Protein AF-A0A368EWI9-F1 (afdb_monomer_lite)

Radius of gyration: 14.44 Å; chains: 1; bounding box: 34×29×34 Å

Organism: Ancylostoma caninum (NCBI:txid29170)

Structure (mmCIF, N/CA/C/O backbone):
data_AF-A0A368EWI9-F1
#
_entry.id   AF-A0A368EWI9-F1
#
loop_
_atom_site.group_PDB
_atom_site.id
_atom_site.type_symbol
_atom_sit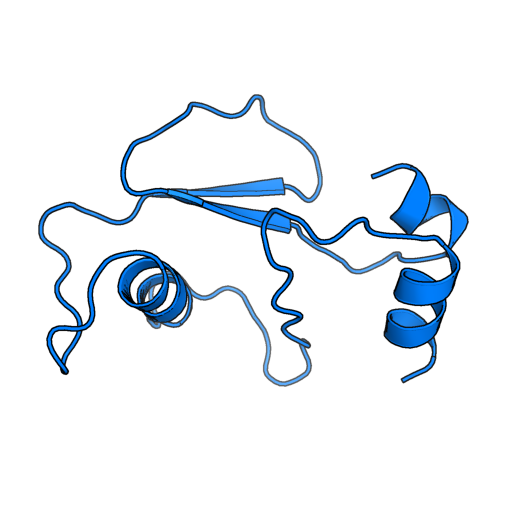e.label_atom_id
_atom_site.label_alt_id
_atom_site.label_comp_id
_atom_site.label_asym_id
_atom_site.label_entity_id
_atom_site.label_seq_id
_atom_site.pdbx_PDB_ins_code
_atom_site.Cartn_x
_atom_site.Cartn_y
_atom_site.Cartn_z
_atom_site.occupancy
_atom_site.B_iso_or_equiv
_atom_site.auth_seq_id
_atom_site.auth_comp_id
_atom_site.auth_asym_id
_atom_site.auth_atom_id
_atom_site.pdbx_PDB_model_num
ATOM 1 N N . MET A 1 1 ? 8.263 5.807 -9.507 1.00 75.38 1 MET A N 1
ATOM 2 C CA . MET A 1 1 ? 7.915 4.774 -10.510 1.00 75.38 1 MET A CA 1
ATOM 3 C C . MET A 1 1 ? 9.061 4.382 -11.439 1.00 75.38 1 MET A C 1
ATOM 5 O O . MET A 1 1 ? 9.142 3.201 -11.734 1.00 75.38 1 MET A O 1
ATOM 9 N N . LYS A 1 2 ? 9.946 5.299 -11.878 1.00 81.69 2 LYS A N 1
ATOM 10 C CA . LYS A 1 2 ? 11.069 4.976 -12.786 1.00 81.69 2 LYS A CA 1
ATOM 11 C C . LYS A 1 2 ? 11.856 3.721 -12.366 1.00 81.69 2 LYS A C 1
ATOM 13 O O . LYS A 1 2 ? 11.986 2.815 -13.168 1.00 81.69 2 LYS A O 1
ATOM 18 N N . THR A 1 3 ? 12.258 3.620 -11.097 1.00 81.88 3 THR A N 1
ATOM 19 C CA . THR A 1 3 ? 12.988 2.454 -10.567 1.00 81.88 3 THR A CA 1
ATOM 20 C C . THR A 1 3 ? 12.260 1.119 -10.761 1.00 81.88 3 THR A C 1
ATOM 22 O O . THR A 1 3 ? 12.906 0.135 -11.088 1.00 81.88 3 THR A O 1
ATOM 25 N N . CYS A 1 4 ? 10.932 1.071 -10.599 1.00 82.75 4 CYS A N 1
ATOM 26 C CA . CYS A 1 4 ? 10.155 -0.158 -10.796 1.00 82.75 4 CYS A CA 1
ATOM 27 C C . CYS A 1 4 ? 10.137 -0.572 -12.272 1.00 82.75 4 CYS A C 1
ATOM 29 O O . CYS A 1 4 ? 10.334 -1.741 -12.588 1.00 82.75 4 CYS A O 1
ATOM 31 N N . TYR A 1 5 ? 9.938 0.398 -13.172 1.00 84.00 5 TYR A N 1
ATOM 32 C CA . TYR A 1 5 ? 9.936 0.156 -14.616 1.00 84.00 5 TYR A CA 1
ATOM 33 C C . TYR A 1 5 ? 11.320 -0.241 -15.133 1.00 84.00 5 TYR A C 1
ATOM 35 O O . TYR A 1 5 ? 11.428 -1.192 -15.899 1.00 84.00 5 TYR A O 1
ATOM 43 N N . ASP A 1 6 ? 12.376 0.423 -14.659 1.00 84.75 6 ASP A N 1
ATOM 44 C CA . ASP A 1 6 ? 13.764 0.095 -15.001 1.00 84.75 6 ASP A CA 1
ATOM 45 C C . ASP A 1 6 ? 14.149 -1.324 -14.525 1.00 84.75 6 ASP A C 1
ATOM 47 O O . ASP A 1 6 ? 15.056 -1.943 -15.078 1.00 84.75 6 ASP A O 1
ATOM 51 N N . SER A 1 7 ? 13.444 -1.855 -13.521 1.00 80.69 7 SER A N 1
ATOM 52 C CA . SER A 1 7 ? 13.586 -3.230 -13.027 1.00 80.69 7 SER A CA 1
ATOM 53 C C . SER A 1 7 ? 12.661 -4.250 -13.699 1.00 80.69 7 SER A C 1
ATOM 55 O O . SER A 1 7 ? 12.668 -5.410 -13.299 1.00 80.69 7 SER A O 1
ATOM 57 N N . GLY A 1 8 ? 11.846 -3.846 -14.679 1.00 81.88 8 GLY A N 1
ATOM 58 C CA . GLY A 1 8 ? 10.913 -4.742 -15.370 1.00 81.88 8 GLY A CA 1
ATOM 59 C C . GLY A 1 8 ? 9.653 -5.105 -14.574 1.00 81.88 8 GLY A C 1
ATOM 60 O O . GLY A 1 8 ? 8.983 -6.076 -14.907 1.00 81.88 8 GLY A O 1
ATOM 61 N N . MET A 1 9 ? 9.300 -4.352 -13.524 1.00 83.88 9 MET A N 1
ATOM 62 C CA . MET A 1 9 ? 8.040 -4.576 -12.807 1.00 83.88 9 MET A CA 1
ATOM 63 C C . MET A 1 9 ? 6.853 -4.114 -13.662 1.00 83.88 9 MET A C 1
ATOM 65 O O . MET A 1 9 ? 6.663 -2.915 -13.874 1.00 83.88 9 MET A O 1
ATOM 69 N N . GLU A 1 10 ? 6.016 -5.052 -14.101 1.00 82.81 10 GLU A N 1
ATOM 70 C CA . GLU A 1 10 ? 4.842 -4.755 -14.938 1.00 82.81 10 GLU A CA 1
ATOM 71 C C . GLU A 1 10 ? 3.508 -4.853 -14.187 1.00 82.81 10 GLU A C 1
ATOM 73 O O . GLU A 1 10 ? 2.542 -4.201 -14.575 1.00 82.81 10 GLU A O 1
ATOM 78 N N . ASN A 1 11 ? 3.437 -5.593 -13.078 1.00 85.56 11 ASN A N 1
ATOM 79 C CA . ASN A 1 11 ? 2.202 -5.830 -12.318 1.00 85.56 11 ASN A CA 1
ATOM 80 C C . ASN A 1 11 ? 2.352 -5.368 -10.866 1.00 85.56 11 ASN A C 1
ATOM 82 O O . ASN A 1 11 ? 2.433 -6.170 -9.948 1.00 85.56 11 ASN A O 1
ATOM 86 N N . PHE A 1 12 ? 2.420 -4.050 -10.668 1.00 87.62 12 PHE A N 1
ATOM 87 C CA . PHE A 1 12 ? 2.454 -3.441 -9.336 1.00 87.62 12 PHE A CA 1
ATOM 88 C C . PHE A 1 12 ? 1.442 -2.301 -9.201 1.00 87.62 12 PHE A C 1
ATOM 90 O O . PHE A 1 12 ? 1.074 -1.658 -10.197 1.00 87.62 12 PHE A O 1
ATOM 97 N N . ILE A 1 13 ? 1.052 -2.028 -7.955 1.00 89.56 13 ILE A N 1
ATOM 98 C CA . ILE A 1 13 ? 0.286 -0.859 -7.528 1.00 89.56 13 ILE A CA 1
ATOM 99 C C . ILE A 1 13 ? 0.876 -0.317 -6.221 1.00 89.56 13 ILE A C 1
ATOM 101 O O . ILE A 1 13 ? 1.346 -1.076 -5.379 1.00 89.56 13 ILE A O 1
ATOM 105 N N . PHE A 1 14 ? 0.872 1.003 -6.064 1.00 88.75 14 PHE A N 1
ATOM 106 C CA . PHE A 1 14 ? 1.190 1.673 -4.811 1.00 88.75 14 PHE A CA 1
ATOM 107 C C . PHE A 1 14 ? -0.099 2.126 -4.139 1.00 88.75 14 PHE A C 1
ATOM 109 O O . PHE A 1 14 ? -0.841 2.935 -4.698 1.00 88.75 14 PHE A O 1
ATOM 116 N N . GLU A 1 15 ? -0.340 1.647 -2.926 1.00 89.25 15 GLU A N 1
ATOM 117 C CA . GLU A 1 15 ? -1.444 2.118 -2.097 1.00 89.25 15 GLU A CA 1
ATOM 118 C C . GLU A 1 15 ? -0.922 3.083 -1.036 1.00 89.25 15 GLU A C 1
ATOM 120 O O . GLU A 1 15 ? -0.075 2.742 -0.210 1.00 89.25 15 GLU A O 1
ATOM 125 N N . VAL A 1 16 ? -1.420 4.316 -1.077 1.00 89.81 16 VAL A N 1
ATOM 126 C CA . VAL A 1 16 ? -1.093 5.363 -0.112 1.00 89.81 16 VAL A CA 1
ATOM 127 C C . VAL A 1 16 ? -2.256 5.484 0.856 1.00 89.81 16 VAL A C 1
ATOM 129 O O . VAL A 1 16 ? -3.323 5.987 0.507 1.00 89.81 16 VAL A O 1
ATOM 132 N N . VAL A 1 17 ? -2.043 4.993 2.072 1.00 90.75 17 VAL A N 1
ATOM 133 C CA . VAL A 1 17 ? -3.088 4.861 3.087 1.00 90.75 17 VAL A CA 1
ATOM 134 C C . VAL A 1 17 ? -2.962 5.989 4.097 1.00 90.75 17 VAL A C 1
ATOM 136 O O . VAL A 1 17 ? -1.926 6.131 4.749 1.00 90.75 17 VAL A O 1
ATOM 139 N N . THR A 1 18 ? -4.004 6.801 4.242 1.00 91.19 18 THR A N 1
ATOM 140 C CA . THR A 1 18 ? -3.956 8.027 5.047 1.00 91.19 18 THR A CA 1
ATOM 141 C C . THR A 1 18 ? -5.192 8.190 5.923 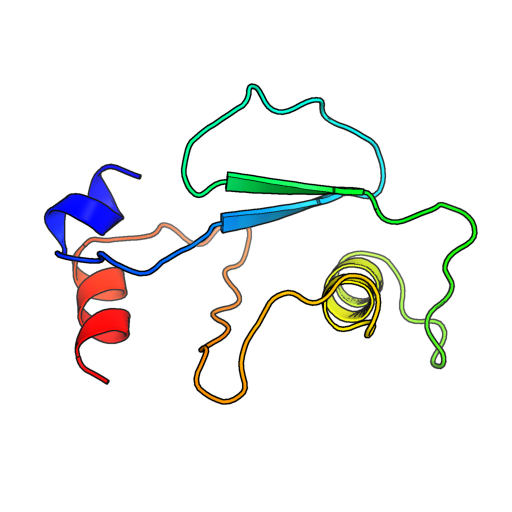1.00 91.19 18 THR A C 1
ATOM 143 O O . THR A 1 18 ? -6.285 7.747 5.592 1.00 91.19 18 THR A O 1
ATOM 146 N N . ASP A 1 19 ? -5.053 8.881 7.054 1.00 89.62 19 ASP A N 1
ATOM 147 C CA . ASP A 1 19 ? -6.202 9.232 7.906 1.00 89.62 19 ASP A CA 1
ATOM 148 C C . ASP A 1 19 ? -7.018 10.411 7.361 1.00 89.62 19 ASP A C 1
ATOM 150 O O . ASP A 1 19 ? -8.161 10.637 7.759 1.00 89.62 19 ASP A O 1
ATOM 154 N N . LYS A 1 20 ? -6.409 11.203 6.478 1.00 90.06 20 LYS A N 1
ATOM 155 C CA . LYS A 1 20 ? -7.013 12.368 5.839 1.00 90.06 20 LYS A CA 1
ATOM 156 C C . LYS A 1 20 ? -6.697 12.327 4.358 1.00 90.06 20 LYS A C 1
ATOM 158 O O . LYS A 1 20 ? -5.567 12.009 3.991 1.00 90.06 20 LYS A O 1
ATOM 163 N N . ALA A 1 21 ? -7.675 12.708 3.544 1.00 92.25 21 ALA A N 1
ATOM 164 C CA . ALA A 1 21 ? -7.458 12.876 2.120 1.00 92.25 21 ALA A CA 1
ATOM 165 C C . ALA A 1 21 ? -6.319 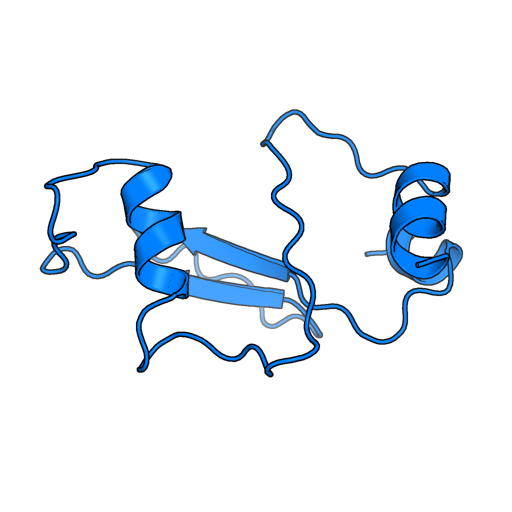13.880 1.886 1.00 92.25 21 ALA A C 1
ATOM 167 O O . ALA A 1 21 ? -6.339 14.995 2.414 1.00 92.25 21 ALA A O 1
ATOM 168 N N . ILE A 1 22 ? -5.323 13.454 1.124 1.00 92.69 22 ILE A N 1
ATOM 169 C CA . ILE A 1 22 ? -4.213 14.271 0.637 1.00 92.69 22 ILE A CA 1
ATOM 170 C C . ILE A 1 22 ? -4.431 14.686 -0.822 1.00 92.69 22 ILE A C 1
ATOM 172 O O . ILE A 1 22 ? -3.686 15.524 -1.323 1.00 92.69 22 ILE A O 1
ATOM 176 N N . HIS A 1 23 ? -5.476 14.151 -1.469 1.00 92.25 23 HIS A N 1
ATOM 177 C CA . HIS A 1 23 ? -5.893 14.492 -2.827 1.00 92.25 23 HIS A CA 1
ATOM 178 C C . HIS A 1 23 ? -4.764 14.281 -3.833 1.00 92.25 23 HIS A C 1
ATOM 180 O O . HIS A 1 23 ? -4.374 15.201 -4.559 1.00 92.25 23 HIS A O 1
ATOM 186 N N . LEU A 1 24 ? -4.224 13.058 -3.861 1.00 88.62 24 LEU A N 1
ATOM 187 C CA . LEU A 1 24 ? -3.192 12.719 -4.831 1.00 88.62 24 LEU A CA 1
ATOM 188 C C . LEU A 1 24 ? -3.724 12.955 -6.251 1.00 88.62 24 LEU A C 1
ATOM 190 O O . LEU A 1 24 ? -4.846 12.545 -6.568 1.00 88.62 24 LEU A O 1
ATOM 194 N N . PRO A 1 25 ? -2.938 13.603 -7.132 1.00 89.81 25 PRO A N 1
ATOM 195 C CA . PRO A 1 25 ? -3.319 13.708 -8.528 1.00 89.81 25 PRO A CA 1
ATOM 196 C C . PRO A 1 25 ? -3.472 12.292 -9.103 1.00 89.81 25 PRO A C 1
ATOM 198 O O . PRO A 1 25 ? -2.658 11.424 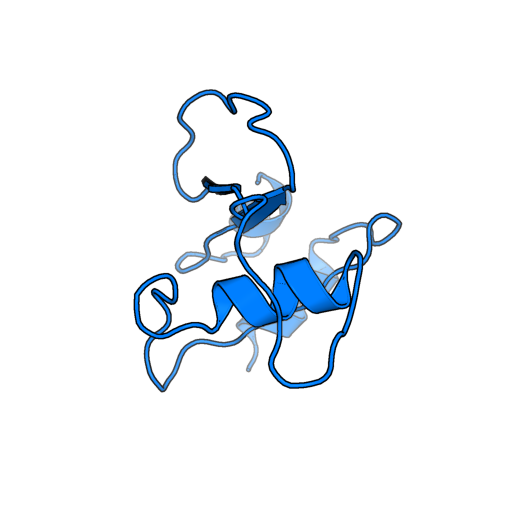-8.773 1.00 89.81 25 PRO A O 1
ATOM 201 N N . PRO A 1 26 ? -4.473 12.041 -9.965 1.00 85.88 26 PRO A N 1
ATOM 202 C CA . PRO A 1 26 ? -4.660 10.732 -10.571 1.00 85.88 26 PRO A CA 1
ATOM 203 C C . PRO A 1 26 ? -3.380 10.278 -11.273 1.00 85.88 26 PRO A C 1
ATOM 205 O O . PRO A 1 26 ? -2.890 10.940 -12.190 1.00 85.88 26 PRO A O 1
ATOM 208 N N . GLN A 1 27 ? -2.830 9.154 -10.825 1.00 87.44 27 GLN A N 1
ATOM 209 C CA . GLN A 1 27 ? -1.633 8.556 -11.397 1.00 87.44 27 GLN A CA 1
ATOM 210 C C . GLN A 1 27 ? -1.893 7.077 -11.682 1.00 87.44 27 GLN A C 1
ATOM 212 O O . GLN A 1 27 ? -2.500 6.390 -10.857 1.00 87.44 27 GLN A O 1
ATOM 217 N N . PRO A 1 28 ? -1.426 6.551 -12.827 1.00 84.19 28 PRO A N 1
ATOM 218 C CA . PRO A 1 28 ? -1.487 5.121 -13.086 1.00 84.19 28 PRO A CA 1
ATOM 219 C C . PRO A 1 28 ? -0.767 4.361 -11.971 1.00 84.19 28 PRO A C 1
ATOM 221 O O . PRO A 1 28 ? 0.336 4.746 -11.589 1.00 84.19 28 PRO A O 1
ATOM 224 N N . ARG A 1 29 ? -1.366 3.271 -11.480 1.00 87.81 29 ARG A N 1
ATOM 225 C CA . ARG A 1 29 ? -0.770 2.389 -10.456 1.00 87.81 29 ARG A CA 1
ATOM 226 C C . ARG A 1 29 ? -0.520 3.056 -9.099 1.00 87.81 29 ARG A C 1
ATOM 228 O O . ARG A 1 29 ? 0.284 2.548 -8.324 1.00 87.81 29 ARG A O 1
ATOM 235 N N . VAL A 1 3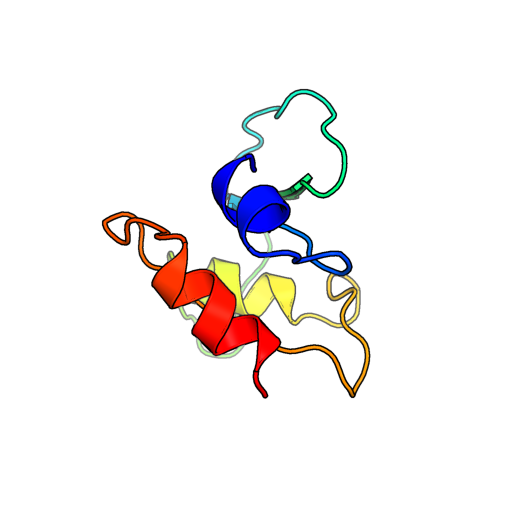0 ? -1.204 4.158 -8.796 1.00 91.19 30 VAL A N 1
ATOM 236 C CA . VAL A 1 30 ? -1.234 4.748 -7.452 1.00 91.19 30 VAL A CA 1
ATOM 237 C C . VAL A 1 30 ? -2.686 4.894 -7.023 1.00 91.19 30 VAL A C 1
ATOM 239 O O . VAL A 1 30 ? -3.499 5.456 -7.755 1.00 91.19 30 VAL A O 1
ATOM 242 N N . ARG A 1 31 ? -3.013 4.392 -5.835 1.00 90.81 31 ARG A N 1
ATOM 243 C CA . ARG A 1 31 ? -4.340 4.489 -5.227 1.00 90.81 31 ARG A CA 1
ATOM 244 C C . ARG A 1 31 ? -4.216 5.157 -3.866 1.00 90.81 31 ARG A C 1
ATOM 246 O O . ARG A 1 31 ? -3.386 4.766 -3.054 1.00 90.81 31 ARG A O 1
ATOM 253 N N . GLU A 1 32 ? -5.056 6.151 -3.618 1.00 92.19 32 GLU A N 1
ATOM 254 C CA . GLU A 1 32 ? -5.215 6.750 -2.293 1.00 92.19 32 GLU A CA 1
ATOM 255 C C . GLU A 1 32 ? -6.327 6.012 -1.534 1.00 92.19 32 GLU A C 1
ATOM 257 O O . GLU A 1 32 ? -7.431 5.846 -2.057 1.00 92.19 32 GLU A O 1
ATOM 262 N N . VAL A 1 33 ? -6.045 5.576 -0.306 1.00 92.88 33 VAL A N 1
ATOM 263 C CA . VAL A 1 33 ? -7.010 4.916 0.584 1.00 92.88 33 VAL A CA 1
ATOM 264 C C . VAL A 1 33 ? -7.140 5.742 1.856 1.00 92.88 33 VAL A C 1
ATOM 266 O O . VAL A 1 33 ? -6.227 5.795 2.677 1.00 92.88 33 VAL A O 1
ATOM 269 N N . VAL A 1 34 ? -8.292 6.386 2.035 1.00 94.44 34 VAL A N 1
ATOM 270 C CA . VAL A 1 34 ? -8.555 7.210 3.220 1.00 94.44 34 VAL A CA 1
ATOM 271 C C . VAL A 1 34 ? -9.256 6.374 4.281 1.00 94.44 34 VAL A C 1
ATOM 273 O O . VAL A 1 34 ? -10.350 5.862 4.048 1.00 94.44 34 VAL A O 1
ATOM 276 N N . VAL A 1 35 ? -8.648 6.261 5.459 1.00 94.19 35 VAL A N 1
ATOM 277 C CA . VAL A 1 35 ? -9.187 5.493 6.582 1.00 94.19 35 VAL A CA 1
ATOM 278 C C . VAL A 1 35 ? -10.250 6.321 7.315 1.00 94.19 35 VAL A C 1
ATOM 280 O O . VAL A 1 35 ? -9.910 7.319 7.961 1.00 94.19 35 VAL A O 1
ATOM 283 N N . PRO A 1 36 ? -11.532 5.910 7.313 1.00 94.38 36 PRO A N 1
ATOM 284 C CA . PRO A 1 36 ? -12.607 6.669 7.935 1.00 94.38 36 PRO A CA 1
ATOM 285 C C . PRO A 1 36 ? -12.355 6.892 9.423 1.00 94.38 36 PRO A C 1
ATOM 287 O O . PRO A 1 36 ? -11.981 5.973 10.154 1.00 94.38 36 PRO A O 1
ATOM 290 N N . THR A 1 37 ? -12.630 8.094 9.923 1.00 92.12 37 THR A N 1
ATOM 291 C CA . THR A 1 37 ? -12.476 8.419 11.353 1.00 92.12 37 THR A CA 1
ATOM 292 C C . THR A 1 37 ? -13.357 7.556 12.260 1.00 92.12 37 THR A C 1
ATOM 294 O O . THR A 1 37 ? -13.027 7.374 13.435 1.00 92.12 37 THR A O 1
ATOM 297 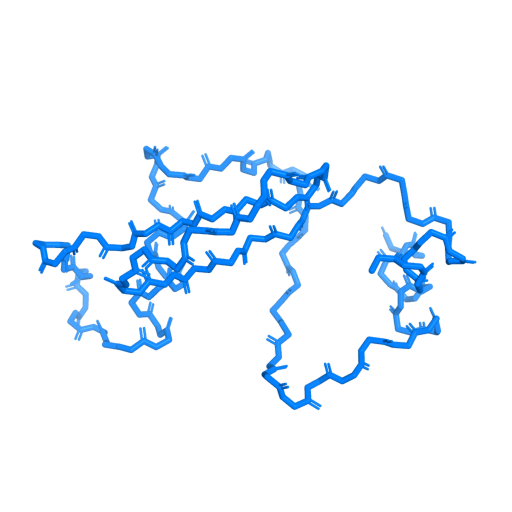N N . SER A 1 38 ? -14.439 6.986 11.724 1.00 93.19 38 SER A N 1
ATOM 298 C CA . SER A 1 38 ? -15.315 6.014 12.386 1.00 93.19 38 SER A CA 1
ATOM 299 C C . SER A 1 38 ? -14.717 4.606 12.478 1.00 93.19 38 SER A C 1
ATOM 301 O O . SER A 1 38 ? -15.082 3.860 13.384 1.00 93.19 38 SER A O 1
ATOM 303 N N . TYR A 1 39 ? -13.775 4.243 11.603 1.00 93.44 39 TYR A N 1
ATOM 304 C CA . TYR A 1 39 ? -13.198 2.902 11.565 1.00 93.44 39 TYR A CA 1
ATOM 305 C C . TYR A 1 39 ? -12.373 2.605 12.825 1.00 93.44 39 TYR A C 1
ATOM 307 O O . TYR A 1 39 ? -11.530 3.406 13.265 1.00 93.44 39 TYR A O 1
ATOM 315 N N . ARG A 1 40 ? -12.616 1.430 13.410 1.00 93.00 40 ARG A N 1
ATOM 316 C CA . ARG A 1 40 ? -11.917 0.896 14.580 1.00 93.00 40 ARG A CA 1
ATOM 317 C C . ARG A 1 40 ? -11.524 -0.544 14.294 1.00 93.00 40 ARG A C 1
ATOM 319 O O . ARG A 1 40 ? -12.363 -1.352 13.913 1.00 93.00 40 ARG A O 1
ATOM 326 N N . THR A 1 41 ? -10.255 -0.854 14.520 1.00 92.44 41 THR A N 1
ATOM 327 C CA . THR A 1 41 ? -9.753 -2.225 14.436 1.00 92.44 41 THR A CA 1
ATOM 328 C C . THR A 1 41 ? -10.312 -3.059 15.588 1.00 92.44 41 THR A C 1
ATOM 330 O O . THR A 1 41 ? -10.533 -2.545 16.688 1.00 92.44 41 THR A O 1
ATOM 333 N N . LYS A 1 42 ? -10.487 -4.367 15.368 1.00 90.06 42 LYS A N 1
ATOM 334 C CA . LYS A 1 42 ? -11.006 -5.303 16.386 1.00 90.06 42 LYS A CA 1
ATOM 335 C C . LYS A 1 42 ? -10.153 -5.331 17.664 1.00 90.06 42 LYS A C 1
ATOM 337 O O . LYS A 1 42 ? -10.685 -5.496 18.754 1.00 90.06 42 LYS A O 1
ATOM 342 N N . SER A 1 43 ? -8.839 -5.143 17.531 1.00 90.38 43 SER A N 1
ATOM 343 C CA . SER A 1 43 ? -7.873 -5.136 18.639 1.00 90.38 43 SER A CA 1
ATOM 344 C C . SER A 1 43 ? -7.629 -3.753 19.257 1.00 90.38 43 SER A C 1
ATOM 346 O O . SER A 1 43 ? -6.912 -3.648 20.249 1.00 90.38 43 SER A O 1
ATOM 348 N N . GLY A 1 44 ? -8.173 -2.677 18.679 1.00 89.69 44 GLY A N 1
ATOM 349 C CA . GLY A 1 44 ? -7.886 -1.307 19.116 1.00 89.69 44 GLY A CA 1
ATOM 350 C C . GLY A 1 44 ? -6.515 -0.766 18.684 1.00 89.69 44 GLY A C 1
ATOM 351 O O . GLY A 1 44 ? -6.089 0.276 19.187 1.00 89.69 44 GLY A O 1
ATOM 352 N N . ALA A 1 45 ? -5.833 -1.434 17.747 1.00 90.44 45 ALA A N 1
ATOM 353 C CA . ALA A 1 45 ? -4.636 -0.932 17.074 1.00 90.44 45 ALA A CA 1
ATOM 354 C C . ALA A 1 45 ? -4.839 0.488 16.504 1.00 90.44 45 ALA A C 1
ATOM 356 O O . ALA A 1 45 ? -5.904 0.818 15.973 1.00 90.44 45 ALA A O 1
ATOM 357 N N . LYS A 1 46 ? -3.795 1.321 16.608 1.00 89.06 46 LYS A N 1
ATOM 358 C CA . LYS A 1 46 ? -3.777 2.743 16.220 1.00 89.06 46 LYS A CA 1
ATOM 359 C C . LYS A 1 46 ? -2.678 3.024 15.188 1.00 89.06 46 LYS A C 1
ATOM 361 O O . LYS A 1 46 ? -1.809 2.184 14.963 1.00 89.06 46 LYS A O 1
ATOM 366 N N . PHE A 1 47 ? -2.698 4.223 14.602 1.00 88.00 47 PHE A N 1
ATOM 367 C CA . PHE A 1 47 ? -1.659 4.726 13.690 1.00 88.00 47 PHE A CA 1
ATOM 368 C C . PHE A 1 47 ? -1.421 3.786 12.489 1.00 88.00 47 PHE A C 1
ATOM 370 O O . PHE A 1 47 ? -2.394 3.336 11.884 1.00 88.00 47 PHE A O 1
ATOM 377 N N . LYS A 1 48 ? -0.154 3.460 12.169 1.00 85.50 48 LYS A N 1
ATOM 378 C CA . LYS A 1 48 ? 0.240 2.584 11.048 1.00 85.50 48 LYS A CA 1
ATOM 379 C C . LYS A 1 48 ? -0.533 1.261 11.055 1.00 85.50 48 LYS A C 1
ATOM 381 O O . LYS A 1 48 ? -1.110 0.886 10.044 1.00 85.50 48 LYS A O 1
ATOM 386 N N . ALA A 1 49 ? -0.653 0.606 12.210 1.00 88.94 49 ALA A N 1
ATOM 387 C CA . ALA A 1 49 ? -1.364 -0.669 12.316 1.00 88.94 49 ALA A CA 1
ATOM 388 C C . ALA A 1 49 ? -2.863 -0.555 11.976 1.00 88.94 49 ALA A C 1
ATOM 390 O O . ALA A 1 49 ? -3.431 -1.472 11.392 1.00 88.94 49 ALA A O 1
ATOM 391 N N . ARG A 1 50 ? -3.506 0.580 12.291 1.00 92.00 50 ARG A N 1
ATOM 392 C CA . ARG A 1 50 ? -4.902 0.832 11.893 1.00 92.00 50 ARG A CA 1
ATOM 393 C C . ARG A 1 50 ? -5.034 1.002 10.383 1.00 92.00 50 ARG A C 1
ATOM 395 O O . ARG A 1 50 ? -5.986 0.484 9.814 1.00 92.00 50 ARG A O 1
ATOM 402 N N . ALA A 1 51 ? -4.107 1.726 9.764 1.00 89.88 51 ALA A N 1
ATOM 403 C CA . ALA A 1 51 ? -4.098 1.938 8.321 1.00 89.88 51 ALA A CA 1
ATOM 404 C C . ALA A 1 51 ? -3.876 0.624 7.560 1.00 89.88 51 ALA A C 1
ATOM 406 O O . ALA A 1 51 ? -4.651 0.295 6.666 1.00 89.88 51 ALA A O 1
ATOM 407 N N . LEU A 1 52 ? -2.883 -0.164 7.981 1.00 89.56 52 LEU A N 1
ATOM 408 C CA . LEU A 1 52 ? -2.588 -1.469 7.388 1.00 89.56 52 LEU A CA 1
ATOM 409 C C . LEU A 1 52 ? -3.770 -2.431 7.518 1.00 89.56 52 LEU A C 1
ATOM 411 O O . LEU A 1 52 ? -4.156 -3.053 6.537 1.00 89.56 52 LEU A O 1
ATOM 415 N N . GLN A 1 53 ? -4.391 -2.497 8.700 1.00 91.44 53 GLN A N 1
ATOM 416 C CA . GLN A 1 53 ? -5.560 -3.350 8.901 1.00 91.44 53 GLN A CA 1
ATOM 417 C C . GLN A 1 53 ? -6.735 -2.929 8.010 1.00 91.44 53 GLN A C 1
ATOM 419 O O . GLN A 1 53 ? -7.400 -3.792 7.453 1.00 91.44 53 GLN A O 1
ATOM 424 N N . TYR A 1 54 ? -6.977 -1.623 7.854 1.00 92.50 54 TYR A N 1
ATOM 425 C CA . TYR A 1 54 ? -8.085 -1.131 7.035 1.00 92.50 54 TYR A CA 1
ATOM 426 C C . TYR A 1 54 ? -7.969 -1.544 5.563 1.00 92.50 54 TYR A C 1
ATOM 428 O O . TYR A 1 54 ? -8.978 -1.802 4.920 1.00 92.50 54 TYR A O 1
ATOM 436 N N . CYS A 1 55 ? -6.747 -1.644 5.035 1.00 90.38 55 CYS A N 1
ATOM 437 C CA . CYS A 1 55 ? -6.520 -2.067 3.648 1.00 90.38 55 CYS A CA 1
ATOM 438 C C . CYS A 1 55 ? -6.862 -3.536 3.406 1.00 90.38 55 CYS A C 1
ATOM 440 O O . CYS A 1 55 ? -7.092 -3.925 2.268 1.00 90.38 55 CYS A O 1
ATOM 442 N N . LEU A 1 56 ? -6.897 -4.333 4.474 1.00 90.06 56 LEU A N 1
ATOM 443 C CA . LEU A 1 56 ? -7.221 -5.753 4.437 1.00 90.06 56 LEU A CA 1
ATOM 444 C C . LEU A 1 56 ? -8.703 -6.029 4.731 1.00 90.06 56 LEU A C 1
ATOM 446 O O . LEU A 1 56 ? -9.092 -7.190 4.782 1.00 90.06 56 LEU A O 1
ATOM 450 N N . GLU A 1 57 ? -9.524 -5.000 4.964 1.00 92.31 57 GLU A N 1
ATOM 451 C CA . GLU A 1 57 ? -10.971 -5.179 5.121 1.00 92.31 57 GLU A CA 1
ATOM 452 C C . GLU A 1 57 ? -11.604 -5.548 3.773 1.00 92.31 57 GLU A C 1
ATOM 454 O O . GLU A 1 57 ? -11.223 -4.996 2.740 1.00 92.31 57 GLU A O 1
ATOM 459 N N . ASP A 1 58 ? -12.590 -6.446 3.789 1.00 88.44 58 ASP A N 1
ATOM 460 C CA . ASP A 1 58 ? -13.166 -7.059 2.580 1.00 88.44 58 ASP A CA 1
ATOM 461 C C . ASP A 1 58 ? -13.696 -6.028 1.562 1.00 88.44 58 ASP A C 1
ATOM 463 O O . ASP A 1 58 ? -13.563 -6.217 0.356 1.00 88.44 58 ASP A O 1
ATOM 467 N N . ASP A 1 59 ? -14.241 -4.902 2.037 1.00 89.56 59 ASP A N 1
ATOM 468 C CA . ASP A 1 59 ? -14.784 -3.829 1.188 1.00 89.56 59 ASP A CA 1
ATOM 469 C C . ASP A 1 59 ? -13.705 -2.885 0.610 1.00 89.56 59 ASP A C 1
ATOM 471 O O . ASP A 1 59 ? -14.001 -2.006 -0.205 1.00 89.56 59 ASP A O 1
ATOM 475 N N . VAL A 1 60 ? -12.455 -3.007 1.067 1.00 91.12 60 VAL A N 1
ATOM 476 C CA . VAL A 1 60 ? -11.340 -2.102 0.731 1.00 91.12 60 VAL A CA 1
ATOM 477 C C . VAL A 1 60 ? -10.243 -2.824 -0.043 1.00 91.12 60 VAL A C 1
ATOM 479 O O . VAL A 1 60 ? -9.645 -2.217 -0.946 1.00 91.12 60 VAL A O 1
ATOM 482 N N . ASN A 1 61 ? -9.988 -4.078 0.330 1.00 90.38 61 ASN A N 1
ATOM 483 C CA . ASN A 1 61 ? -8.970 -4.936 -0.246 1.00 90.38 61 ASN A CA 1
ATOM 484 C C . ASN A 1 61 ? -9.258 -5.197 -1.730 1.00 90.38 61 ASN A C 1
ATOM 486 O O . ASN A 1 61 ? -10.381 -5.495 -2.128 1.00 90.38 61 ASN A O 1
ATOM 490 N N . ILE A 1 62 ? -8.222 -5.073 -2.552 1.00 88.75 62 ILE A N 1
ATOM 491 C CA . ILE A 1 62 ? -8.277 -5.292 -4.005 1.00 88.75 62 ILE A CA 1
ATOM 492 C C . ILE A 1 62 ? -7.347 -6.419 -4.462 1.00 88.75 62 ILE A C 1
ATOM 494 O O . ILE A 1 62 ? -7.245 -6.672 -5.661 1.00 88.75 62 ILE A O 1
ATOM 498 N N . LEU A 1 63 ? -6.644 -7.047 -3.519 1.00 88.31 63 LEU A N 1
ATOM 499 C CA . LEU A 1 63 ? -5.648 -8.072 -3.781 1.00 88.31 63 LEU A CA 1
ATOM 500 C C . LEU A 1 63 ? -6.326 -9.408 -4.070 1.00 88.31 63 LEU A C 1
ATOM 502 O O . LEU A 1 63 ? -7.295 -9.787 -3.410 1.00 88.31 63 LEU A O 1
ATOM 506 N N . GLN A 1 64 ? -5.792 -10.124 -5.049 1.00 88.00 64 GLN A N 1
ATOM 507 C CA . GLN A 1 64 ? -6.145 -11.508 -5.330 1.00 88.00 64 GLN A CA 1
ATOM 508 C C . GLN A 1 64 ? -5.304 -12.470 -4.487 1.00 88.00 64 GLN A C 1
ATOM 510 O O . GLN A 1 64 ? -4.259 -12.104 -3.957 1.00 88.00 64 GLN A O 1
ATOM 515 N N . ASP A 1 65 ? -5.722 -13.734 -4.426 1.00 85.94 65 ASP A N 1
ATOM 516 C CA . ASP A 1 65 ? -5.071 -14.775 -3.614 1.00 85.94 65 ASP A CA 1
ATOM 517 C C . ASP A 1 65 ? -3.574 -14.981 -3.924 1.00 85.94 65 ASP A C 1
ATOM 519 O O . ASP A 1 65 ? -2.835 -15.487 -3.082 1.00 85.94 65 ASP A O 1
ATOM 523 N N . ASN A 1 66 ? -3.121 -14.593 -5.122 1.00 87.12 66 ASN A N 1
ATOM 524 C CA . ASN A 1 66 ? -1.732 -14.735 -5.572 1.00 87.12 66 ASN A CA 1
ATOM 525 C C . ASN A 1 66 ? -0.932 -13.422 -5.520 1.00 87.12 66 ASN A C 1
ATOM 527 O O . ASN A 1 66 ? 0.221 -13.400 -5.958 1.00 87.12 66 ASN A O 1
ATOM 531 N N . ASP A 1 67 ? -1.529 -12.332 -5.037 1.00 86.88 67 ASP A N 1
ATOM 532 C CA . ASP A 1 67 ? -0.846 -11.047 -4.942 1.00 86.88 67 ASP A CA 1
ATOM 533 C C . ASP A 1 67 ? 0.059 -10.995 -3.708 1.00 86.88 67 ASP A C 1
ATOM 535 O O . ASP A 1 67 ? -0.257 -11.503 -2.630 1.00 86.88 67 ASP A O 1
ATOM 539 N N . TRP A 1 68 ? 1.202 -10.328 -3.861 1.00 84.62 68 TRP A N 1
ATOM 540 C CA . TRP A 1 68 ? 2.204 -10.197 -2.809 1.00 84.62 68 TRP A CA 1
ATOM 541 C C . TRP A 1 68 ? 2.170 -8.798 -2.209 1.00 84.62 68 TRP A C 1
ATOM 543 O O . TRP A 1 68 ? 2.252 -7.795 -2.921 1.00 84.62 68 TRP A O 1
ATOM 553 N N . ILE A 1 69 ? 2.116 -8.727 -0.879 1.00 85.25 69 ILE A N 1
ATOM 554 C CA . ILE A 1 69 ? 2.189 -7.463 -0.146 1.00 85.25 69 ILE A CA 1
ATOM 555 C C . ILE A 1 69 ? 3.619 -7.241 0.325 1.00 85.25 69 ILE A C 1
ATOM 557 O O . ILE A 1 69 ? 4.174 -8.035 1.086 1.00 85.25 69 ILE A O 1
ATOM 561 N N . VAL A 1 70 ? 4.195 -6.112 -0.076 1.00 84.56 70 VAL A N 1
ATOM 562 C CA . VAL A 1 70 ? 5.510 -5.670 0.386 1.00 84.56 70 VAL A CA 1
ATOM 563 C C . VAL A 1 70 ? 5.328 -4.405 1.210 1.00 84.56 70 VAL A C 1
ATOM 565 O O . VAL A 1 70 ? 5.060 -3.330 0.674 1.00 84.56 70 VAL A O 1
ATOM 568 N N . HIS A 1 71 ? 5.474 -4.521 2.528 1.00 81.12 71 HIS A N 1
ATOM 569 C CA . HIS A 1 71 ? 5.479 -3.358 3.409 1.00 81.12 71 HIS A CA 1
ATOM 570 C C . HIS A 1 71 ? 6.850 -2.679 3.367 1.00 81.12 71 HIS A C 1
ATOM 572 O O . HIS A 1 71 ? 7.860 -3.279 3.727 1.00 81.12 71 HIS A O 1
ATOM 578 N N . LEU A 1 72 ? 6.872 -1.417 2.943 1.00 82.00 72 LEU A N 1
ATOM 579 C CA . LEU A 1 72 ? 8.057 -0.564 2.943 1.00 82.00 72 LEU A CA 1
ATOM 580 C C . LEU A 1 72 ? 7.861 0.540 3.982 1.00 82.00 72 LEU A C 1
ATOM 582 O O . LEU A 1 72 ? 6.776 1.118 4.065 1.00 82.00 72 LEU A O 1
ATOM 586 N N . ASP A 1 73 ? 8.890 0.825 4.775 1.00 78.62 73 ASP A N 1
ATOM 587 C CA . ASP A 1 73 ? 8.835 1.931 5.735 1.00 78.62 73 ASP A CA 1
ATOM 588 C C . ASP A 1 73 ? 9.190 3.266 5.063 1.00 78.62 73 ASP A C 1
ATOM 590 O O . ASP A 1 73 ? 9.800 3.283 3.994 1.00 78.62 73 ASP A O 1
ATOM 594 N N . GLU A 1 74 ? 8.848 4.389 5.694 1.00 74.31 74 GLU A N 1
ATOM 595 C CA . GLU A 1 74 ? 9.025 5.743 5.137 1.00 74.31 74 GLU A CA 1
ATOM 596 C C . GLU A 1 74 ? 10.484 6.097 4.815 1.00 74.31 74 GLU A C 1
ATOM 598 O O . GLU A 1 74 ? 10.745 6.856 3.883 1.00 74.31 74 GLU A O 1
ATOM 603 N N . GLU A 1 75 ? 11.438 5.499 5.530 1.00 78.44 75 GLU A N 1
ATOM 604 C CA . GLU A 1 75 ? 12.872 5.679 5.279 1.00 78.44 75 GLU A CA 1
ATOM 605 C C . GLU A 1 75 ? 13.437 4.677 4.257 1.00 78.44 75 GLU A C 1
ATOM 607 O O . GLU A 1 75 ? 14.620 4.714 3.914 1.00 78.44 75 GLU A O 1
ATOM 612 N N . THR A 1 76 ? 12.602 3.772 3.734 1.00 82.50 76 THR A N 1
ATOM 613 C CA . THR A 1 76 ? 13.043 2.744 2.790 1.00 82.50 76 THR A CA 1
ATOM 614 C C . THR A 1 76 ? 13.162 3.320 1.386 1.00 82.50 76 THR A C 1
ATOM 616 O O . THR A 1 76 ? 12.174 3.625 0.716 1.00 82.50 76 THR A O 1
ATOM 619 N N . LEU A 1 77 ? 14.396 3.403 0.893 1.00 82.31 77 LEU A N 1
ATOM 620 C CA . LEU A 1 77 ? 14.668 3.764 -0.492 1.00 82.31 77 LEU A CA 1
ATOM 621 C C . LEU A 1 77 ? 14.542 2.539 -1.395 1.00 82.31 77 LEU A C 1
ATOM 623 O O . LEU A 1 77 ? 15.328 1.594 -1.318 1.00 82.31 77 LEU A O 1
ATOM 627 N N . LEU A 1 78 ? 13.569 2.586 -2.301 1.00 80.88 78 LEU A N 1
ATOM 628 C CA . LEU A 1 78 ? 13.413 1.566 -3.325 1.00 80.88 78 LEU A CA 1
ATOM 629 C C . LEU A 1 78 ? 14.553 1.686 -4.348 1.00 80.88 78 LEU A C 1
ATOM 631 O O . LEU A 1 78 ? 14.648 2.674 -5.082 1.00 80.88 78 LEU A O 1
ATOM 635 N N . THR A 1 79 ? 15.417 0.674 -4.399 1.00 84.31 79 THR A N 1
ATOM 636 C CA . THR A 1 79 ? 16.497 0.565 -5.390 1.00 84.31 79 THR A CA 1
ATOM 637 C C . THR A 1 79 ? 16.123 -0.426 -6.483 1.00 84.31 79 THR A C 1
ATOM 639 O O . THR A 1 79 ? 15.287 -1.305 -6.275 1.00 84.31 79 THR A O 1
ATOM 642 N N . THR A 1 80 ? 16.777 -0.321 -7.642 1.00 81.25 80 THR A N 1
ATOM 643 C CA . THR A 1 80 ? 16.606 -1.272 -8.747 1.00 81.25 80 THR A CA 1
ATOM 644 C C . THR A 1 80 ? 16.795 -2.702 -8.239 1.00 81.25 80 THR A C 1
ATOM 646 O O . THR A 1 80 ? 15.888 -3.509 -8.377 1.00 81.25 80 THR A O 1
ATOM 649 N N . ASN A 1 81 ? 17.878 -2.988 -7.511 1.00 78.00 81 ASN A N 1
ATOM 650 C CA . ASN A 1 81 ? 18.146 -4.325 -6.966 1.00 78.00 81 ASN A CA 1
ATOM 651 C C . ASN A 1 81 ? 17.054 -4.834 -6.009 1.00 78.00 81 ASN A C 1
ATOM 653 O O . ASN A 1 81 ? 16.726 -6.017 -6.042 1.00 78.00 81 ASN A O 1
ATOM 657 N N . ALA A 1 82 ? 16.469 -3.960 -5.184 1.00 75.94 82 ALA A N 1
ATOM 658 C CA . ALA A 1 82 ? 15.348 -4.340 -4.324 1.00 75.94 82 ALA A CA 1
ATOM 659 C C . ALA A 1 82 ? 14.117 -4.737 -5.155 1.00 75.94 82 ALA A C 1
ATOM 661 O O . ALA A 1 82 ? 13.482 -5.743 -4.865 1.00 75.94 82 ALA A O 1
ATOM 662 N N . CYS A 1 83 ? 13.822 -4.011 -6.235 1.00 74.75 83 CYS A N 1
ATOM 663 C CA . CYS A 1 83 ? 12.771 -4.402 -7.174 1.00 74.75 83 CYS A CA 1
ATOM 664 C C . CYS A 1 83 ? 13.086 -5.720 -7.899 1.00 74.75 83 CYS A C 1
ATOM 666 O O . CYS A 1 83 ? 12.176 -6.515 -8.086 1.00 74.75 83 CYS A O 1
ATOM 668 N N . TRP A 1 84 ? 14.344 -5.987 -8.273 1.00 65.44 84 TRP A N 1
ATOM 669 C CA . TRP A 1 84 ? 14.724 -7.268 -8.895 1.00 65.44 84 TRP A CA 1
ATOM 670 C C . TRP A 1 84 ? 14.467 -8.445 -7.957 1.00 65.44 84 TRP A C 1
ATOM 672 O O . TRP A 1 84 ? 13.958 -9.468 -8.400 1.00 65.44 84 TRP A O 1
ATOM 682 N N . LEU A 1 85 ? 14.765 -8.286 -6.662 1.00 57.56 85 LEU A N 1
ATOM 683 C CA . LEU A 1 85 ? 14.394 -9.281 -5.658 1.00 57.56 85 LEU A CA 1
ATOM 684 C C . LEU A 1 85 ? 12.885 -9.521 -5.661 1.00 57.56 85 LEU A C 1
ATOM 686 O O . LEU A 1 85 ? 12.487 -10.666 -5.648 1.00 57.56 85 LEU A O 1
ATOM 690 N N . LEU A 1 86 ? 12.050 -8.487 -5.746 1.00 67.50 86 LEU A N 1
ATOM 691 C CA . LEU A 1 86 ? 10.592 -8.658 -5.763 1.00 67.50 86 LEU A CA 1
ATOM 692 C C . LEU A 1 86 ? 10.040 -9.298 -7.051 1.00 67.50 86 LEU A C 1
ATOM 694 O O . LEU A 1 86 ? 8.933 -9.812 -7.020 1.00 67.50 86 LEU A O 1
ATOM 698 N N . VAL A 1 87 ? 10.774 -9.244 -8.168 1.00 59.44 87 VAL A N 1
ATOM 699 C CA . VAL A 1 87 ? 10.367 -9.827 -9.467 1.00 59.44 87 VAL A CA 1
ATOM 700 C C . VAL A 1 87 ? 10.873 -11.263 -9.648 1.00 59.44 87 VAL A C 1
ATOM 702 O O . VAL A 1 87 ? 10.337 -12.011 -10.458 1.00 59.44 87 VAL A O 1
ATOM 705 N N . ALA A 1 88 ? 11.935 -11.648 -8.938 1.00 55.25 88 ALA A N 1
ATOM 706 C CA . ALA A 1 88 ? 12.593 -12.946 -9.094 1.00 55.25 88 ALA A CA 1
ATOM 707 C C . ALA A 1 88 ? 11.959 -14.090 -8.274 1.00 55.25 88 ALA A C 1
ATOM 709 O O . ALA A 1 88 ? 12.479 -15.207 -8.312 1.00 55.25 88 ALA A O 1
ATOM 710 N N . TRP A 1 89 ? 10.873 -13.817 -7.548 1.00 46.22 89 TRP A N 1
ATOM 711 C CA . TRP A 1 89 ? 10.057 -14.790 -6.813 1.00 46.22 89 TRP A CA 1
ATOM 712 C C . TRP A 1 89 ? 8.632 -14.786 -7.359 1.00 46.22 89 TRP A C 1
ATOM 714 O O . TRP A 1 89 ? 8.008 -15.869 -7.312 1.00 46.22 89 TRP A O 1
#

Foldseek 3Di:
DVLLVVLVNDDAAAEAFECDDPPDDDDPRYHYHHDDPPDADPVRDDDPVSRVVVCVPPVNDPDDPPDDDDDDDPPDDDHSVNSNVVVVD

InterPro domains:
  IPR027389 Beta-1,4-mannosyltransferase Bre-3/Egh [PTHR16779] (1-82)

pLDDT: mean 85.3, std 8.8, range [46.22, 94.44]

Sequence (89 aa):
MKTCYDSGMENFIFEVVTDKAIHLPPQPRVREVVVPTSYRTKSGAKFKARALQYCLEDDVNILQDNDWIVHLDEETLLTTNACWLLVAW

Secondary structure (DSSP, 8-state):
-HHHHHTT--S--EEEEESS---PPP-TTEEEEE--TT---TT---THHHHHHHHTSTTT----TT-------TT----HHHHHHHH--